Protein AF-A0A0L0UMS4-F1 (afdb_monomer)

Organism: NCBI:txid1165861

pLDDT: mean 90.86, std 9.01, range [38.19, 97.94]

Foldseek 3Di:
DLLVVLVVVLVVLVVQQDPQQDRNCPCLVVQLLCLLPDPDLSSVLSSLSNCLSCVSSCGPCCVVCLVVLLVSLQVQLDPPHDLSSNLSSLSNVLSNCLVVLPPLVSLVVNLVCVVSSVVSQLVVVVVVPDCVSVVSVVVCCVRPVSSCVVCVVVVVVSVVVVVVVVVPD

Secondary structure (DSSP, 8-state):
-HHHHHHHHHHHHHHTB-TT--BS-THHHHHHHHHHHSS-HHHHHHHHHHHHH-TTTTGGGHHHHHHHHHHHHHHHHSTTS-HHHHHHHHHHHHHHHHHTTT-HHHHHHTGGGHHHHHHHHHHHHHT-S--HHHHHHHHHHHH-HHHHGGGHHHHHHHHHHHHHHHTT-

Mean predicted aligned erro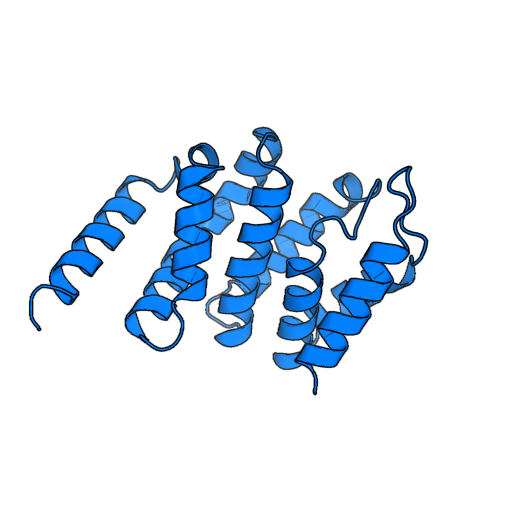r: 4.49 Å

Structure (mmCIF, N/CA/C/O backbone):
data_AF-A0A0L0UMS4-F1
#
_entry.id   AF-A0A0L0UMS4-F1
#
loop_
_atom_site.group_PDB
_atom_site.id
_atom_site.type_symbol
_atom_site.label_atom_id
_atom_site.label_alt_id
_atom_site.label_comp_id
_atom_site.label_asym_id
_atom_site.label_entity_id
_atom_site.label_seq_id
_atom_site.pdbx_PDB_ins_code
_atom_site.Cartn_x
_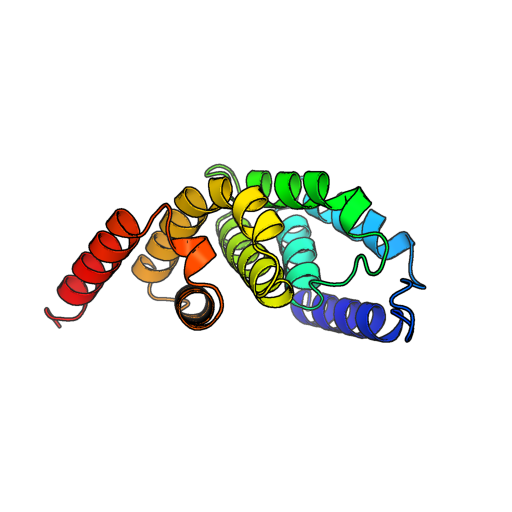atom_site.Cartn_y
_atom_site.Cartn_z
_atom_site.occupancy
_atom_site.B_iso_or_equiv
_atom_site.auth_seq_id
_atom_site.auth_comp_id
_atom_site.auth_asym_id
_atom_site.auth_atom_id
_atom_site.pdbx_PDB_model_num
ATOM 1 N N . MET A 1 1 ? -0.445 -21.309 1.631 1.00 71.25 1 MET A N 1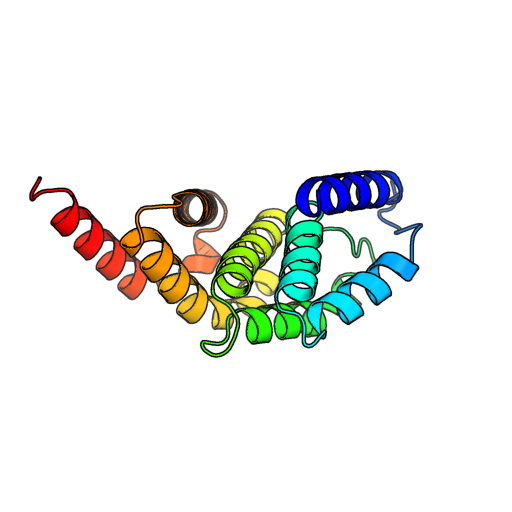
ATOM 2 C CA . MET A 1 1 ? 0.063 -21.522 0.254 1.00 71.25 1 MET A CA 1
ATOM 3 C C . MET A 1 1 ? -0.060 -20.261 -0.604 1.00 71.25 1 MET A C 1
ATOM 5 O O . MET A 1 1 ? 0.946 -19.849 -1.154 1.00 71.25 1 MET A O 1
ATOM 9 N N . ARG A 1 2 ? -1.221 -19.584 -0.631 1.00 83.50 2 ARG A N 1
ATOM 10 C CA . ARG A 1 2 ? -1.453 -18.334 -1.390 1.00 83.50 2 ARG A CA 1
ATOM 11 C C . ARG A 1 2 ? -0.415 -17.222 -1.160 1.00 83.50 2 ARG A C 1
ATOM 13 O O . ARG A 1 2 ? 0.113 -16.700 -2.128 1.00 83.50 2 ARG A O 1
ATOM 20 N N . ARG A 1 3 ? -0.063 -16.926 0.101 1.00 84.81 3 ARG A N 1
ATOM 21 C CA . ARG A 1 3 ? 0.979 -15.932 0.441 1.00 84.81 3 ARG A CA 1
ATOM 22 C C . ARG A 1 3 ? 2.327 -16.255 -0.214 1.00 84.81 3 ARG A C 1
ATOM 24 O O . ARG A 1 3 ? 2.863 -15.414 -0.913 1.00 84.81 3 ARG A O 1
ATOM 31 N N . LYS A 1 4 ? 2.782 -17.509 -0.107 1.00 87.12 4 LYS A N 1
ATOM 32 C CA . LYS A 1 4 ? 4.010 -17.989 -0.764 1.00 87.12 4 LYS A CA 1
ATOM 33 C C . LYS A 1 4 ? 3.953 -17.871 -2.289 1.00 87.12 4 LYS A C 1
ATOM 35 O O . LYS A 1 4 ? 4.950 -17.552 -2.912 1.00 87.12 4 LYS A O 1
ATOM 40 N N . ILE A 1 5 ? 2.788 -18.111 -2.896 1.00 89.69 5 ILE A N 1
ATOM 41 C CA . ILE A 1 5 ? 2.603 -17.909 -4.342 1.00 89.69 5 ILE A CA 1
ATOM 42 C C . ILE A 1 5 ? 2.732 -16.421 -4.689 1.00 89.69 5 ILE A C 1
ATOM 44 O O . ILE A 1 5 ? 3.439 -16.088 -5.629 1.00 89.69 5 ILE A O 1
ATOM 48 N N . CYS A 1 6 ? 2.108 -15.528 -3.914 1.00 91.50 6 CYS A N 1
ATOM 49 C CA . CYS A 1 6 ? 2.243 -14.081 -4.110 1.00 91.50 6 CYS A CA 1
ATOM 50 C C . CYS A 1 6 ? 3.698 -13.622 -3.947 1.00 91.50 6 CYS A C 1
ATOM 52 O O . CYS A 1 6 ? 4.156 -12.806 -4.736 1.00 91.50 6 CYS A O 1
ATOM 54 N N . GLU A 1 7 ? 4.429 -14.166 -2.971 1.00 89.81 7 GLU A N 1
ATOM 55 C CA . GLU A 1 7 ? 5.861 -13.900 -2.767 1.00 89.81 7 GLU A CA 1
ATOM 56 C C . GLU A 1 7 ? 6.687 -14.334 -3.982 1.00 89.81 7 GLU A C 1
ATOM 58 O O . GLU A 1 7 ? 7.475 -13.543 -4.487 1.00 89.81 7 GLU A O 1
ATOM 63 N N . VAL A 1 8 ? 6.459 -15.543 -4.507 1.00 92.00 8 VAL A N 1
ATOM 64 C CA . VAL A 1 8 ? 7.144 -16.023 -5.719 1.00 92.00 8 VAL A CA 1
ATOM 65 C C . VAL A 1 8 ? 6.803 -15.153 -6.929 1.00 92.00 8 VAL A C 1
ATOM 67 O O . VAL A 1 8 ? 7.708 -14.759 -7.655 1.00 92.00 8 VAL A O 1
ATOM 70 N N . ILE A 1 9 ? 5.527 -14.810 -7.135 1.00 90.75 9 ILE A N 1
ATOM 71 C CA . ILE A 1 9 ? 5.110 -13.913 -8.226 1.00 90.75 9 ILE A CA 1
ATOM 72 C C . ILE A 1 9 ? 5.795 -12.550 -8.090 1.00 90.75 9 ILE A C 1
ATOM 74 O O . ILE A 1 9 ? 6.290 -12.018 -9.076 1.00 90.75 9 ILE A O 1
ATOM 78 N N . SER A 1 10 ? 5.853 -12.010 -6.873 1.00 92.31 10 SER A N 1
ATOM 79 C CA . SER A 1 10 ? 6.504 -10.730 -6.579 1.00 92.31 10 SER A CA 1
ATOM 80 C C . SER A 1 10 ? 8.002 -10.783 -6.864 1.00 92.31 10 SER A C 1
ATOM 82 O O . SER A 1 10 ? 8.554 -9.853 -7.441 1.00 92.31 10 SER A O 1
ATOM 84 N N . GLU A 1 11 ? 8.660 -11.881 -6.497 1.00 91.12 11 GLU A N 1
ATOM 85 C CA . GLU A 1 11 ? 10.083 -12.076 -6.762 1.00 91.12 11 GLU A CA 1
ATOM 86 C C . GLU A 1 11 ? 10.360 -12.167 -8.263 1.00 91.12 11 GLU A C 1
ATOM 88 O O . GLU A 1 11 ? 11.258 -11.500 -8.770 1.00 91.12 11 GLU A O 1
ATOM 93 N N . VAL A 1 12 ? 9.551 -12.932 -8.997 1.00 91.56 12 VAL A N 1
ATOM 94 C CA . VAL A 1 12 ? 9.662 -13.022 -10.458 1.00 91.56 12 VAL A CA 1
ATOM 95 C C . VAL A 1 12 ? 9.425 -11.656 -11.099 1.00 91.56 12 VAL A C 1
ATOM 97 O O . VAL A 1 12 ? 10.239 -11.227 -11.907 1.00 91.56 12 VAL A O 1
ATOM 100 N N . ALA A 1 13 ? 8.369 -10.941 -10.703 1.00 89.69 13 ALA A N 1
ATOM 101 C CA . ALA A 1 13 ? 8.073 -9.612 -11.229 1.00 89.69 13 ALA A CA 1
ATOM 102 C C . ALA A 1 13 ? 9.222 -8.626 -10.981 1.00 89.69 13 ALA A C 1
ATOM 104 O O . ALA A 1 13 ? 9.610 -7.913 -11.899 1.00 89.69 13 ALA A O 1
ATOM 105 N N . ARG A 1 14 ? 9.819 -8.633 -9.782 1.00 88.62 14 ARG A N 1
ATOM 106 C CA . ARG A 1 14 ? 10.956 -7.763 -9.452 1.00 88.62 14 ARG A CA 1
ATOM 107 C C . ARG A 1 14 ? 12.188 -8.059 -10.308 1.00 88.62 14 ARG A C 1
ATOM 109 O O . ARG A 1 14 ? 12.850 -7.126 -10.737 1.00 88.62 14 ARG A O 1
ATOM 116 N N . ASN A 1 15 ? 12.473 -9.335 -10.575 1.00 89.12 15 ASN A N 1
ATOM 117 C CA . ASN A 1 15 ? 13.607 -9.748 -11.413 1.00 89.12 15 ASN A CA 1
ATOM 118 C C . ASN A 1 15 ? 13.367 -9.542 -12.922 1.00 89.12 15 ASN A C 1
ATOM 120 O O . ASN A 1 15 ? 14.302 -9.677 -13.707 1.00 89.12 15 ASN A O 1
ATOM 124 N N . LEU A 1 16 ? 12.129 -9.251 -13.333 1.00 87.88 16 LEU A N 1
ATOM 125 C CA . LEU A 1 16 ? 11.757 -8.977 -14.724 1.00 87.88 16 LEU A CA 1
ATOM 126 C C . LEU A 1 16 ? 11.591 -7.480 -15.017 1.00 87.88 16 LEU A C 1
ATOM 128 O O . LEU A 1 16 ? 11.220 -7.119 -16.130 1.00 87.88 16 LEU A O 1
ATOM 132 N N . VAL A 1 17 ? 11.874 -6.608 -14.050 1.00 85.12 17 VAL A N 1
ATOM 133 C CA . VAL A 1 17 ? 12.089 -5.182 -14.309 1.00 85.12 17 VAL A CA 1
ATOM 134 C C . VAL A 1 17 ? 13.573 -4.998 -14.620 1.00 85.12 17 VAL A C 1
ATOM 136 O O . VAL A 1 17 ? 14.416 -5.341 -13.794 1.00 85.12 17 VAL A O 1
ATOM 139 N N . ASP A 1 18 ? 13.891 -4.519 -15.822 1.00 84.12 18 ASP A N 1
ATOM 140 C CA . ASP A 1 18 ? 15.280 -4.283 -16.229 1.00 84.12 18 ASP A CA 1
ATOM 141 C C . ASP A 1 18 ? 15.869 -2.991 -15.629 1.00 84.12 18 ASP A C 1
ATOM 143 O O . ASP A 1 18 ? 15.184 -2.223 -14.949 1.00 84.12 18 ASP A O 1
ATOM 147 N N . ASP A 1 19 ? 17.155 -2.740 -15.891 1.00 82.50 19 ASP A N 1
ATOM 148 C CA . ASP A 1 19 ? 17.878 -1.560 -15.390 1.00 82.50 19 ASP A CA 1
ATOM 149 C C . ASP A 1 19 ? 17.280 -0.229 -15.888 1.00 82.50 19 ASP A C 1
ATOM 151 O O . ASP A 1 19 ? 17.461 0.815 -15.259 1.00 82.50 19 ASP A O 1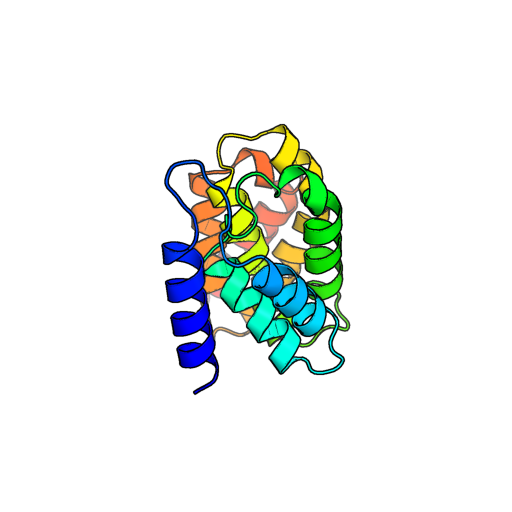
ATOM 155 N N . GLU A 1 20 ? 16.542 -0.254 -17.001 1.00 82.44 20 GLU A N 1
ATOM 156 C CA . GLU A 1 20 ? 15.827 0.899 -17.551 1.00 82.44 20 GLU A CA 1
ATOM 157 C C . GLU A 1 20 ? 14.410 1.035 -16.977 1.00 82.44 20 GLU A C 1
ATOM 159 O O . GLU A 1 20 ? 13.676 1.931 -17.384 1.00 82.44 20 GLU A O 1
ATOM 164 N N . SER A 1 21 ? 14.018 0.194 -16.014 1.00 82.00 21 SER A N 1
ATOM 165 C CA . SER A 1 21 ? 12.667 0.124 -15.445 1.00 82.00 21 SER A CA 1
ATOM 166 C C . SER A 1 21 ? 11.578 -0.282 -16.448 1.00 82.00 21 SER A C 1
ATOM 168 O O . SER A 1 21 ? 10.398 0.040 -16.261 1.00 82.00 21 SER A O 1
ATOM 170 N N . ASN A 1 22 ? 11.931 -1.021 -17.502 1.00 84.81 22 ASN A N 1
ATOM 171 C CA . ASN A 1 22 ? 10.945 -1.658 -18.366 1.00 84.81 22 ASN A CA 1
ATOM 172 C C . ASN A 1 22 ? 10.526 -3.003 -17.768 1.00 84.81 22 ASN A C 1
ATOM 174 O O . ASN A 1 22 ? 11.350 -3.860 -17.447 1.00 84.81 22 ASN A O 1
ATOM 178 N N . ASN A 1 23 ? 9.214 -3.198 -17.645 1.00 83.69 23 ASN A N 1
ATOM 179 C CA . ASN A 1 23 ? 8.647 -4.464 -17.206 1.00 83.69 23 ASN A CA 1
ATOM 180 C C . ASN A 1 23 ? 8.635 -5.466 -18.376 1.00 83.69 23 ASN A C 1
ATOM 182 O O . ASN A 1 23 ? 7.881 -5.299 -19.337 1.00 83.69 23 ASN A O 1
ATOM 186 N N . GLN A 1 24 ? 9.447 -6.519 -18.270 1.00 86.94 24 GLN A N 1
ATOM 187 C CA . GLN A 1 24 ? 9.561 -7.604 -19.252 1.00 86.94 24 GLN A CA 1
ATOM 188 C C . GLN A 1 24 ? 8.453 -8.666 -19.110 1.00 86.94 24 GLN A C 1
ATOM 190 O O . GLN A 1 24 ? 8.414 -9.632 -19.871 1.00 86.94 24 GLN A O 1
ATOM 195 N N . TRP A 1 25 ? 7.538 -8.494 -18.151 1.00 89.25 25 TRP A N 1
ATOM 196 C CA . TRP A 1 25 ? 6.369 -9.342 -17.928 1.00 89.25 25 TRP A CA 1
ATOM 197 C C . TRP A 1 25 ? 5.060 -8.553 -18.105 1.00 89.25 25 TRP A C 1
ATOM 199 O O . TRP A 1 25 ? 4.368 -8.264 -17.129 1.00 89.25 25 TRP A O 1
ATOM 209 N N . PRO A 1 26 ? 4.672 -8.190 -19.336 1.00 83.00 26 PRO A N 1
ATOM 210 C CA . PRO A 1 26 ? 3.513 -7.327 -19.572 1.00 83.00 26 PRO A CA 1
ATOM 211 C C . PRO A 1 26 ? 2.185 -7.923 -19.065 1.00 83.00 26 PRO A C 1
ATOM 213 O O . PRO A 1 26 ? 1.296 -7.189 -18.624 1.00 83.00 26 PRO A O 1
ATOM 216 N N . GLU A 1 27 ? 2.043 -9.250 -19.063 1.00 89.94 27 GLU A N 1
ATOM 217 C CA . GLU A 1 27 ? 0.829 -9.945 -18.625 1.00 89.94 27 GLU A CA 1
ATOM 218 C C . GLU A 1 27 ? 0.568 -9.810 -17.117 1.00 89.94 27 GLU A C 1
ATOM 220 O O . GLU A 1 27 ? -0.576 -9.980 -16.680 1.00 89.94 27 GLU A O 1
ATOM 225 N N . ILE A 1 28 ? 1.587 -9.477 -16.310 1.00 89.69 28 ILE A N 1
ATOM 226 C CA . ILE A 1 28 ? 1.422 -9.365 -14.855 1.00 89.69 28 ILE A CA 1
ATOM 227 C C . ILE A 1 28 ? 0.447 -8.254 -14.477 1.00 89.69 28 ILE A C 1
ATOM 229 O O . ILE A 1 28 ? -0.336 -8.411 -13.540 1.00 89.69 28 ILE A O 1
ATOM 233 N N . LEU A 1 29 ? 0.437 -7.157 -15.237 1.00 89.50 29 LEU A N 1
ATOM 234 C CA . LEU A 1 29 ? -0.457 -6.032 -14.985 1.00 89.50 29 LEU A CA 1
ATOM 235 C C . LEU A 1 29 ? -1.907 -6.434 -15.259 1.00 89.50 29 LEU A C 1
ATOM 237 O O . LEU A 1 29 ? -2.790 -6.187 -14.436 1.00 89.50 29 LEU A O 1
ATOM 241 N N . GLN A 1 30 ? -2.151 -7.137 -16.371 1.00 90.12 30 GLN A N 1
ATOM 242 C CA . GLN A 1 30 ? -3.476 -7.670 -16.685 1.00 90.12 30 GLN A CA 1
ATOM 243 C C . GLN A 1 30 ? -3.944 -8.654 -15.605 1.00 90.12 30 GLN A C 1
ATOM 245 O O . GLN A 1 30 ? -5.085 -8.563 -15.147 1.00 90.12 30 GLN A O 1
ATOM 250 N N . PHE A 1 31 ? -3.062 -9.554 -15.161 1.00 91.38 31 PHE A N 1
ATOM 251 C CA . PHE A 1 31 ? -3.350 -10.492 -14.079 1.00 91.38 31 PHE A CA 1
ATOM 252 C C . PHE A 1 31 ? -3.709 -9.773 -12.770 1.00 91.38 31 PHE A C 1
ATOM 254 O O . PHE A 1 31 ? -4.710 -10.117 -12.134 1.00 91.38 31 PHE A O 1
ATOM 261 N N . LEU A 1 32 ? -2.940 -8.750 -12.381 1.00 92.00 32 LEU A N 1
ATOM 262 C CA . LEU A 1 32 ? -3.214 -7.955 -11.184 1.00 92.00 32 LEU A CA 1
ATOM 263 C C . LEU A 1 32 ? -4.583 -7.283 -11.255 1.00 92.00 32 LEU A C 1
ATOM 265 O O . LEU A 1 32 ? -5.374 -7.416 -10.319 1.00 92.00 32 LEU A O 1
ATOM 269 N N . PHE A 1 33 ? -4.901 -6.619 -12.369 1.00 89.69 33 PHE A N 1
ATOM 270 C CA . PHE A 1 33 ? -6.189 -5.944 -12.523 1.00 89.69 33 PHE A CA 1
ATOM 271 C C . PHE A 1 33 ? -7.369 -6.918 -12.575 1.00 89.69 33 PHE A C 1
ATOM 273 O O . PHE A 1 33 ? -8.432 -6.608 -12.032 1.00 89.69 33 PHE A O 1
ATOM 280 N N . GLN A 1 34 ? -7.204 -8.102 -13.171 1.00 92.75 34 GLN A N 1
ATOM 281 C CA . GLN A 1 34 ? -8.229 -9.150 -13.144 1.00 92.75 34 GLN A CA 1
ATOM 282 C C . GLN A 1 34 ? -8.474 -9.657 -11.720 1.00 92.75 34 GLN A C 1
ATOM 284 O O . GLN A 1 34 ? -9.625 -9.759 -11.290 1.00 92.75 34 GLN A O 1
ATOM 289 N N . CYS A 1 35 ? -7.408 -9.924 -10.965 1.00 94.12 35 CYS A N 1
ATOM 290 C CA . CYS A 1 35 ? -7.511 -10.361 -9.576 1.00 94.12 35 CYS A CA 1
ATOM 291 C C . CYS A 1 35 ? -8.149 -9.282 -8.685 1.00 94.12 35 CYS A C 1
ATOM 293 O O . CYS A 1 35 ? -9.079 -9.587 -7.937 1.00 94.12 35 CYS A O 1
ATOM 295 N N . ALA A 1 36 ? -7.733 -8.020 -8.824 1.00 91.38 36 ALA A N 1
ATOM 296 C CA . ALA A 1 36 ? -8.280 -6.889 -8.072 1.00 91.38 36 ALA A CA 1
ATOM 297 C C . ALA A 1 36 ? -9.759 -6.589 -8.392 1.00 91.38 36 ALA A C 1
ATOM 299 O O . ALA A 1 36 ? -10.477 -6.040 -7.558 1.00 91.38 36 ALA A O 1
ATOM 300 N N . ASN A 1 37 ? -10.239 -6.962 -9.582 1.00 90.38 37 ASN A N 1
ATOM 301 C CA . ASN A 1 37 ? -11.640 -6.794 -9.984 1.00 90.38 37 ASN A CA 1
ATOM 302 C C . ASN A 1 37 ? -12.492 -8.062 -9.861 1.00 90.38 37 ASN A C 1
ATOM 304 O O . ASN A 1 37 ? -13.683 -8.022 -10.170 1.00 90.38 37 ASN A O 1
ATOM 308 N N . SER A 1 38 ? -11.912 -9.166 -9.391 1.00 93.38 38 SER A N 1
ATOM 309 C CA . SER A 1 38 ? -12.629 -10.415 -9.147 1.00 93.38 38 SER A CA 1
ATOM 310 C C . SER A 1 38 ? -13.724 -10.242 -8.093 1.00 93.38 38 SER A C 1
ATOM 312 O O . SER A 1 38 ? -13.627 -9.386 -7.217 1.00 93.38 38 SER A O 1
ATOM 314 N N . SER A 1 39 ? -14.748 -11.093 -8.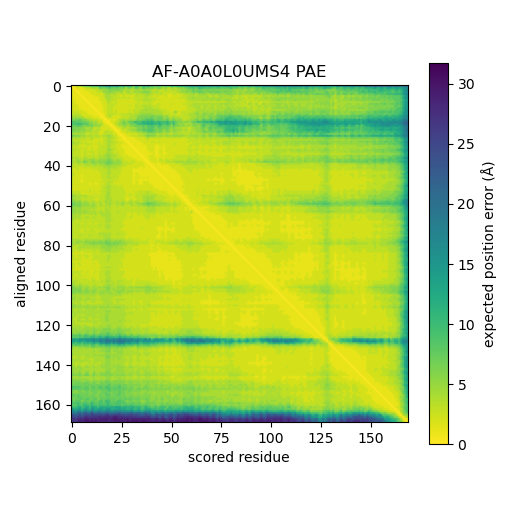123 1.00 92.62 39 SER A N 1
ATOM 315 C CA . SER A 1 39 ? -15.737 -11.200 -7.043 1.00 92.62 39 SER A CA 1
ATOM 316 C C . SER A 1 39 ? -15.207 -11.943 -5.807 1.00 92.62 39 SER A C 1
ATOM 318 O O . SER A 1 39 ? -15.861 -11.946 -4.768 1.00 92.62 39 SER A O 1
ATOM 320 N N . SER A 1 40 ? -14.043 -12.595 -5.903 1.00 96.06 40 SER A N 1
ATOM 321 C CA . SER A 1 40 ? -13.401 -13.282 -4.778 1.00 96.06 40 SER A CA 1
ATOM 322 C C . SER A 1 40 ? -12.530 -12.312 -3.984 1.00 96.06 40 SER A C 1
ATOM 324 O O . SER A 1 40 ? -11.510 -11.836 -4.487 1.00 96.06 40 SER A O 1
ATOM 326 N N . SER A 1 41 ? -12.871 -12.104 -2.709 1.00 96.38 41 SER A N 1
ATOM 327 C CA . SER A 1 41 ? -12.062 -11.294 -1.788 1.00 96.38 41 SER A CA 1
ATOM 328 C C . SER A 1 41 ? -10.626 -11.806 -1.670 1.00 96.38 41 SER A C 1
ATOM 330 O O . SER A 1 41 ? -9.687 -11.026 -1.567 1.00 96.38 41 SER A O 1
ATOM 332 N N . GLN A 1 42 ? -10.412 -13.118 -1.782 1.00 95.56 42 GLN A N 1
ATOM 333 C CA . GLN A 1 42 ? -9.070 -13.685 -1.691 1.00 95.56 42 GLN A CA 1
ATOM 334 C C . GLN A 1 42 ? -8.206 -13.412 -2.931 1.00 95.56 42 GLN A C 1
ATOM 336 O O . GLN A 1 42 ? -6.979 -13.385 -2.817 1.00 95.56 42 GLN A O 1
ATOM 341 N N . LEU A 1 43 ? -8.809 -13.246 -4.114 1.00 95.25 43 LEU A N 1
ATOM 342 C CA . LEU A 1 43 ? -8.081 -12.821 -5.316 1.00 95.25 43 LEU A CA 1
ATOM 343 C C . LEU A 1 43 ? -7.775 -11.323 -5.270 1.00 95.25 43 LEU A C 1
ATOM 345 O O . LEU A 1 43 ? -6.653 -10.932 -5.591 1.00 95.25 43 LEU A O 1
ATOM 349 N N . GLN A 1 44 ? -8.721 -10.515 -4.787 1.00 96.81 44 GLN A N 1
ATOM 350 C CA . GLN A 1 44 ? -8.499 -9.089 -4.542 1.00 96.81 44 GLN A CA 1
ATOM 351 C C . GLN A 1 44 ? -7.333 -8.871 -3.566 1.00 96.81 44 GLN A C 1
ATOM 353 O O . GLN A 1 44 ? -6.392 -8.139 -3.873 1.00 96.81 44 GLN A O 1
ATOM 358 N N . GLU A 1 45 ? -7.337 -9.581 -2.433 1.00 96.25 45 GLU A N 1
ATOM 359 C CA . GLU A 1 45 ? -6.257 -9.533 -1.439 1.00 96.25 45 GLU A CA 1
ATOM 360 C C . GLU A 1 45 ? -4.910 -9.963 -2.032 1.00 96.25 45 GLU A C 1
ATOM 362 O O . GLU A 1 45 ? -3.897 -9.314 -1.781 1.00 96.25 45 GLU A O 1
ATOM 367 N N . SER A 1 46 ? -4.893 -11.000 -2.877 1.00 96.25 46 SER A N 1
ATOM 368 C CA . SER A 1 46 ? -3.658 -11.466 -3.526 1.00 96.25 46 SER A CA 1
ATOM 369 C C . SER A 1 46 ? -3.062 -10.411 -4.457 1.00 96.25 46 SER A C 1
ATOM 371 O O . SER A 1 46 ? -1.849 -10.206 -4.439 1.00 96.25 46 SER A O 1
ATOM 373 N N . ALA A 1 47 ? -3.898 -9.721 -5.241 1.00 95.69 47 ALA A N 1
ATOM 374 C CA . ALA A 1 47 ? -3.444 -8.642 -6.116 1.00 95.69 47 ALA A CA 1
ATOM 375 C C . ALA A 1 47 ? -2.807 -7.504 -5.310 1.00 95.69 47 ALA A C 1
ATOM 377 O O . ALA A 1 47 ? -1.686 -7.085 -5.599 1.00 95.69 47 ALA A O 1
ATOM 378 N N . LEU A 1 48 ? -3.486 -7.061 -4.248 1.00 96.88 48 LEU A N 1
ATOM 379 C CA . LEU A 1 48 ? -2.981 -6.012 -3.361 1.00 96.88 48 LEU A CA 1
ATOM 380 C C . LEU A 1 48 ? -1.694 -6.443 -2.651 1.00 96.88 48 LEU A C 1
ATOM 382 O O . LEU A 1 48 ? -0.800 -5.622 -2.451 1.00 96.88 48 LEU A O 1
ATOM 386 N N . ARG A 1 49 ? -1.567 -7.724 -2.288 1.00 95.88 49 ARG A N 1
ATOM 387 C CA . ARG A 1 49 ? -0.356 -8.271 -1.666 1.00 95.88 49 ARG A CA 1
ATOM 388 C C . ARG A 1 49 ? 0.836 -8.257 -2.617 1.00 95.88 49 ARG A C 1
ATOM 390 O O . ARG A 1 49 ? 1.896 -7.795 -2.208 1.00 95.88 49 ARG A O 1
ATOM 397 N N . ILE A 1 50 ? 0.661 -8.703 -3.862 1.00 95.06 50 ILE A N 1
ATOM 398 C CA . ILE A 1 50 ? 1.718 -8.637 -4.885 1.00 95.06 50 ILE A CA 1
ATOM 399 C C . ILE A 1 50 ? 2.131 -7.179 -5.114 1.00 95.06 50 ILE A C 1
ATOM 401 O O . ILE A 1 50 ? 3.319 -6.869 -5.066 1.00 95.06 50 ILE A O 1
ATOM 405 N N . PHE A 1 51 ? 1.156 -6.275 -5.260 1.00 94.88 51 PHE A N 1
ATOM 406 C CA . PHE A 1 51 ? 1.421 -4.842 -5.401 1.00 94.88 51 PHE A CA 1
ATOM 407 C C . PHE A 1 51 ? 2.219 -4.296 -4.208 1.00 94.88 51 PHE A C 1
ATOM 409 O O . PHE A 1 51 ? 3.212 -3.605 -4.388 1.00 94.88 51 PHE A O 1
ATOM 416 N N . THR A 1 52 ? 1.826 -4.634 -2.977 1.00 95.19 52 THR A N 1
ATOM 417 C CA . THR A 1 52 ? 2.533 -4.189 -1.760 1.00 95.19 52 THR A CA 1
ATOM 418 C C . THR A 1 52 ? 4.001 -4.633 -1.763 1.00 95.19 52 THR A C 1
ATOM 420 O O . THR A 1 52 ? 4.863 -3.911 -1.275 1.00 95.19 52 THR A O 1
ATOM 423 N N . SER A 1 53 ? 4.294 -5.822 -2.297 1.00 94.50 53 SER A N 1
ATOM 424 C CA . SER A 1 53 ? 5.652 -6.372 -2.372 1.00 94.50 53 SER A CA 1
ATOM 425 C C . SER A 1 53 ? 6.498 -5.806 -3.519 1.00 94.50 53 SER A C 1
ATOM 427 O O . SER A 1 53 ? 7.729 -5.899 -3.460 1.00 94.50 53 SER A O 1
ATOM 429 N N . VAL A 1 54 ? 5.862 -5.259 -4.558 1.00 92.81 54 VAL A N 1
ATOM 430 C CA . VAL A 1 54 ? 6.511 -4.665 -5.738 1.00 92.81 54 VAL A CA 1
ATOM 431 C C . VAL A 1 54 ? 5.721 -3.414 -6.157 1.00 92.81 54 VAL A C 1
ATOM 433 O O . VAL A 1 54 ? 4.997 -3.442 -7.151 1.00 92.81 54 VAL A O 1
ATOM 436 N N . PRO A 1 55 ? 5.800 -2.307 -5.396 1.00 91.88 55 PRO A N 1
ATOM 437 C CA . PRO A 1 55 ? 4.998 -1.112 -5.676 1.00 91.88 55 PRO A CA 1
ATOM 438 C C . PRO A 1 55 ? 5.344 -0.472 -7.027 1.00 91.88 55 PRO A C 1
ATOM 440 O O . PRO A 1 55 ? 4.483 0.142 -7.646 1.00 91.88 55 PRO A O 1
ATOM 443 N N . ASN A 1 56 ? 6.567 -0.688 -7.518 1.00 89.94 56 ASN A N 1
ATOM 444 C CA . ASN A 1 56 ? 7.072 -0.223 -8.808 1.00 89.94 56 ASN A CA 1
ATOM 445 C C . ASN A 1 56 ? 6.835 -1.216 -9.967 1.00 89.94 56 ASN A C 1
ATOM 447 O O . ASN A 1 56 ? 7.492 -1.110 -11.001 1.00 89.94 56 ASN A O 1
ATOM 451 N N . ILE A 1 57 ? 5.917 -2.185 -9.833 1.00 89.81 57 ILE A N 1
ATOM 452 C CA . ILE A 1 57 ? 5.681 -3.239 -10.847 1.00 89.81 57 ILE A CA 1
ATOM 453 C C 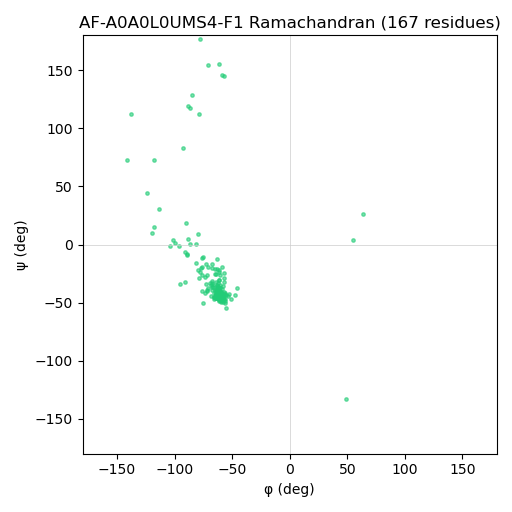. ILE A 1 57 ? 5.280 -2.698 -12.233 1.00 89.81 57 ILE A C 1
ATOM 455 O O . ILE A 1 57 ? 5.403 -3.388 -13.245 1.00 89.81 57 ILE A O 1
ATOM 459 N N . PHE A 1 58 ? 4.804 -1.455 -12.298 1.00 87.88 58 PHE A N 1
ATOM 460 C CA . PHE A 1 58 ? 4.443 -0.782 -13.545 1.00 87.88 58 PHE A CA 1
ATOM 461 C C . PHE A 1 58 ? 5.653 -0.183 -14.276 1.00 87.88 58 PHE A C 1
ATOM 463 O O . PHE A 1 58 ? 5.544 0.125 -15.465 1.00 87.88 58 PHE A O 1
ATOM 470 N N . GLY A 1 59 ? 6.795 -0.032 -13.594 1.00 87.69 59 GLY A N 1
ATOM 471 C CA . GLY A 1 59 ? 8.008 0.563 -14.148 1.00 87.69 59 GLY A CA 1
ATOM 472 C C . GLY A 1 59 ? 7.724 1.891 -14.856 1.00 87.69 59 GLY A C 1
ATOM 473 O O . GLY A 1 59 ? 6.942 2.716 -14.384 1.00 87.69 59 GLY A O 1
ATOM 474 N N . ASN A 1 60 ? 8.272 2.053 -16.058 1.00 88.00 60 ASN A N 1
ATOM 475 C CA . ASN A 1 60 ? 8.082 3.249 -16.891 1.00 88.00 60 ASN A CA 1
ATOM 476 C C . ASN A 1 60 ? 6.632 3.513 -17.337 1.00 88.00 60 ASN A C 1
ATOM 478 O O . ASN A 1 60 ? 6.331 4.590 -17.855 1.00 88.00 60 ASN A O 1
ATOM 482 N N . GLN A 1 61 ? 5.724 2.549 -17.171 1.00 87.50 61 GLN A N 1
ATOM 483 C CA . GLN A 1 61 ? 4.319 2.700 -17.554 1.00 87.50 61 GLN A CA 1
ATOM 484 C C . GLN A 1 61 ? 3.447 3.239 -16.415 1.00 87.50 61 GLN A C 1
ATOM 486 O O . GLN A 1 61 ? 2.279 3.540 -16.651 1.00 87.50 61 GLN A O 1
ATOM 491 N N . GLU A 1 62 ? 3.974 3.393 -15.196 1.00 91.62 62 GLU A N 1
ATOM 492 C CA . GLU A 1 62 ? 3.177 3.741 -14.012 1.00 91.62 62 GLU A CA 1
ATOM 493 C C . GLU A 1 62 ? 2.325 5.001 -14.201 1.00 91.62 62 GLU A C 1
ATOM 495 O O . GLU A 1 62 ? 1.128 4.991 -13.911 1.00 91.62 62 GLU A O 1
ATOM 500 N N . ALA A 1 63 ? 2.904 6.054 -14.786 1.00 92.56 63 ALA A N 1
ATOM 501 C CA . ALA A 1 63 ? 2.202 7.309 -15.044 1.00 92.56 63 ALA A CA 1
ATOM 502 C C . ALA A 1 63 ? 0.934 7.130 -15.903 1.00 92.56 63 ALA A C 1
ATOM 504 O O . ALA A 1 63 ? -0.020 7.890 -15.757 1.00 92.56 63 ALA A O 1
ATOM 505 N N . GLN A 1 64 ? 0.895 6.117 -16.775 1.00 93.00 64 GLN A N 1
ATOM 506 C CA . GLN A 1 64 ? -0.267 5.805 -17.616 1.00 93.00 64 GLN A CA 1
ATOM 507 C C . GLN A 1 64 ? -1.387 5.115 -16.826 1.00 93.00 64 GLN A C 1
ATOM 509 O O . GLN A 1 64 ? -2.557 5.214 -17.191 1.00 93.00 64 GLN A O 1
ATOM 514 N N . TYR A 1 65 ? -1.031 4.417 -15.746 1.00 92.88 65 TYR A N 1
ATOM 515 C CA . TYR A 1 65 ? -1.949 3.633 -14.924 1.00 92.88 65 TYR A CA 1
ATOM 516 C C . TYR A 1 65 ? -2.305 4.307 -13.597 1.00 92.88 65 TYR A C 1
ATOM 518 O O . TYR A 1 65 ? -3.109 3.753 -12.849 1.00 92.88 65 TYR A O 1
ATOM 526 N N . ILE A 1 66 ? -1.760 5.489 -13.299 1.00 95.44 66 ILE A N 1
ATOM 527 C CA . ILE A 1 66 ? -1.869 6.124 -11.979 1.00 95.44 66 ILE A CA 1
ATOM 528 C C . ILE A 1 66 ? -3.322 6.290 -11.504 1.00 95.44 66 ILE A C 1
ATOM 530 O O . ILE A 1 66 ? -3.652 5.930 -10.371 1.00 95.44 66 ILE A O 1
ATOM 534 N N . ASP A 1 67 ? -4.220 6.719 -12.395 1.00 96.00 67 ASP A N 1
ATOM 535 C CA . ASP A 1 67 ? -5.646 6.868 -12.091 1.00 96.00 67 ASP A CA 1
ATOM 536 C C . ASP A 1 67 ? -6.325 5.513 -11.845 1.00 96.00 67 ASP A C 1
ATOM 538 O O . ASP A 1 67 ? -7.195 5.390 -10.980 1.00 96.00 67 ASP A O 1
ATOM 542 N N . LEU A 1 68 ? -5.920 4.473 -12.579 1.00 94.12 68 LEU A N 1
ATOM 543 C CA . LEU A 1 68 ? -6.463 3.125 -12.422 1.00 94.12 68 LEU A CA 1
ATOM 544 C C . LEU A 1 68 ? -5.984 2.478 -11.115 1.00 94.12 68 LEU A C 1
ATOM 546 O O . LEU A 1 68 ? -6.777 1.840 -10.421 1.00 94.12 68 LEU A O 1
ATOM 550 N N . ILE A 1 69 ? -4.717 2.690 -10.744 1.00 95.25 69 ILE A N 1
ATOM 551 C CA . ILE A 1 69 ? -4.150 2.272 -9.454 1.00 95.25 69 ILE A CA 1
ATOM 552 C C . ILE A 1 69 ? -4.927 2.939 -8.316 1.00 95.25 69 ILE A C 1
ATOM 554 O O . ILE A 1 69 ? -5.387 2.262 -7.391 1.00 95.25 69 ILE A O 1
ATOM 558 N N . LYS A 1 70 ? -5.159 4.253 -8.412 1.00 97.06 70 LYS A N 1
ATOM 559 C CA . LYS A 1 70 ? -5.955 4.986 -7.426 1.00 97.06 70 LYS A CA 1
ATOM 560 C C . LYS A 1 70 ? -7.379 4.438 -7.311 1.00 97.06 70 LYS A C 1
ATOM 562 O O . LYS A 1 70 ? -7.848 4.209 -6.196 1.00 97.06 70 LYS A O 1
ATOM 567 N N . GLN A 1 71 ? -8.059 4.194 -8.432 1.00 95.94 71 GLN A N 1
ATOM 568 C CA . GLN A 1 71 ? -9.410 3.616 -8.435 1.00 95.94 71 GLN A CA 1
ATOM 569 C C . GLN A 1 71 ? -9.441 2.221 -7.799 1.00 95.94 71 GLN A C 1
ATOM 571 O O . GLN A 1 71 ? -10.341 1.920 -7.012 1.00 95.94 71 GLN A O 1
ATOM 576 N N . MET A 1 72 ? -8.441 1.384 -8.089 1.00 95.88 72 MET A N 1
ATOM 577 C CA . MET A 1 72 ? -8.292 0.064 -7.479 1.00 95.88 72 MET A CA 1
ATOM 578 C C . MET A 1 72 ? -8.158 0.162 -5.953 1.00 95.88 72 MET A C 1
ATOM 580 O O . MET A 1 72 ? -8.844 -0.566 -5.229 1.00 95.88 72 MET A O 1
ATOM 584 N N . PHE A 1 73 ? -7.319 1.074 -5.453 1.00 97.38 73 PHE A N 1
ATOM 585 C CA . PHE A 1 73 ? -7.177 1.307 -4.015 1.00 97.38 73 PHE A CA 1
ATOM 586 C C . PHE A 1 73 ? -8.457 1.846 -3.383 1.00 97.38 73 PHE A C 1
ATOM 588 O O . PHE A 1 73 ? -8.879 1.324 -2.353 1.00 97.38 73 PHE A O 1
ATOM 595 N N . ALA A 1 74 ? -9.101 2.834 -4.008 1.00 97.31 74 ALA A N 1
ATOM 596 C CA . ALA A 1 74 ? -10.351 3.409 -3.521 1.00 97.31 74 ALA A CA 1
ATOM 597 C C . ALA A 1 74 ? -11.429 2.332 -3.342 1.00 97.31 74 ALA A C 1
ATOM 599 O O . ALA A 1 74 ? -11.978 2.191 -2.250 1.00 97.31 74 ALA A O 1
ATOM 600 N N . LYS A 1 75 ? -11.644 1.511 -4.378 1.00 96.12 75 LYS A N 1
ATOM 601 C CA . LYS A 1 75 ? -12.585 0.383 -4.358 1.00 96.12 75 LYS A CA 1
ATOM 602 C C . LYS A 1 75 ? -12.243 -0.629 -3.263 1.00 96.12 75 LYS A C 1
ATOM 604 O O . LYS A 1 75 ? -13.122 -1.097 -2.549 1.00 96.12 75 LYS A O 1
ATOM 609 N N . SER A 1 76 ? -10.961 -0.951 -3.103 1.00 97.06 76 SER A N 1
ATOM 610 C CA . SER A 1 76 ? -10.508 -1.933 -2.107 1.00 97.06 76 SER A CA 1
ATOM 611 C C . SER A 1 76 ? -10.614 -1.426 -0.663 1.00 97.06 76 SER A C 1
ATOM 613 O O . SER A 1 76 ? -10.620 -2.228 0.266 1.00 97.06 76 SER A O 1
ATOM 615 N N . LEU A 1 77 ? -10.698 -0.108 -0.463 1.00 97.19 77 LEU A N 1
ATOM 616 C CA . LEU A 1 77 ? -10.882 0.532 0.840 1.00 97.19 77 LEU A CA 1
ATOM 617 C C . LEU A 1 77 ? -12.362 0.718 1.221 1.00 97.19 77 LEU A C 1
ATOM 619 O O . LEU A 1 77 ? -12.645 1.094 2.365 1.00 97.19 77 LEU A O 1
ATOM 623 N N . GLU A 1 78 ? -13.306 0.479 0.306 1.00 96.19 78 GLU A N 1
ATOM 624 C CA . GLU A 1 78 ? -14.738 0.668 0.560 1.00 96.19 78 GLU A CA 1
ATOM 625 C C . GLU A 1 78 ? -15.223 -0.154 1.767 1.00 96.19 78 GLU A C 1
ATOM 627 O O . GLU A 1 78 ? -14.771 -1.281 1.970 1.00 96.19 78 GLU A O 1
ATOM 632 N N . PRO A 1 79 ? -16.176 0.354 2.574 1.00 94.94 79 PRO A N 1
ATOM 633 C CA . PRO A 1 79 ? -16.727 -0.390 3.714 1.00 94.94 79 PRO A CA 1
ATOM 634 C C . PRO A 1 79 ? -17.350 -1.746 3.354 1.00 94.94 79 PRO A C 1
ATOM 636 O O . PRO A 1 79 ? -17.440 -2.623 4.207 1.00 94.94 79 PRO A O 1
ATOM 639 N N . THR A 1 80 ? -17.792 -1.903 2.107 1.00 94.56 80 THR A N 1
ATOM 640 C CA . THR A 1 80 ? -18.391 -3.121 1.545 1.00 94.56 80 THR A CA 1
ATOM 641 C C . THR A 1 80 ? -17.361 -4.202 1.211 1.00 94.56 80 THR A C 1
ATOM 643 O O . THR A 1 80 ? -17.739 -5.367 1.087 1.00 94.56 80 THR A O 1
ATOM 646 N N . ALA A 1 81 ? -16.081 -3.846 1.058 1.00 95.81 81 ALA A N 1
ATOM 647 C CA . ALA A 1 81 ? -15.013 -4.803 0.799 1.00 95.81 81 ALA A CA 1
ATOM 648 C C . ALA A 1 81 ? -14.718 -5.655 2.042 1.00 95.81 81 ALA A C 1
ATOM 650 O O . ALA A 1 81 ? -14.931 -5.225 3.176 1.00 95.81 81 ALA A O 1
ATOM 651 N N . ASP A 1 82 ? -14.190 -6.858 1.831 1.00 96.38 82 ASP A N 1
ATOM 652 C CA . ASP A 1 82 ? -13.756 -7.758 2.904 1.00 96.38 82 ASP A CA 1
ATOM 653 C C . ASP A 1 82 ? -12.681 -7.101 3.791 1.00 96.38 82 ASP A C 1
ATOM 655 O O . ASP A 1 82 ? -11.855 -6.326 3.306 1.00 96.38 82 ASP A O 1
ATOM 659 N N . VAL A 1 83 ? -12.678 -7.398 5.094 1.00 94.19 83 VAL A N 1
ATOM 660 C CA . VAL A 1 83 ? -11.747 -6.782 6.056 1.00 94.19 83 VAL A CA 1
ATOM 661 C C . VAL A 1 83 ? -10.280 -7.001 5.676 1.00 94.19 83 VAL A C 1
ATOM 663 O O . VAL A 1 83 ? -9.497 -6.051 5.716 1.00 94.19 83 VAL A O 1
ATOM 666 N N . GLU A 1 84 ? -9.922 -8.197 5.203 1.00 93.62 84 GLU A N 1
ATOM 667 C CA . GLU A 1 84 ? -8.551 -8.514 4.790 1.00 93.62 84 GLU A CA 1
ATOM 668 C C . GLU A 1 84 ? -8.157 -7.737 3.529 1.00 93.62 84 GLU A C 1
ATOM 670 O O . GLU A 1 84 ? -7.019 -7.280 3.402 1.00 93.62 84 GLU A O 1
ATOM 675 N N . VAL A 1 85 ? -9.112 -7.521 2.616 1.00 96.75 85 VAL A N 1
ATOM 676 C CA . VAL A 1 85 ? -8.911 -6.697 1.415 1.00 96.75 85 VAL A CA 1
ATOM 677 C C . VAL A 1 85 ? -8.663 -5.247 1.813 1.00 96.75 85 VAL A C 1
ATOM 679 O O . VAL A 1 85 ? -7.692 -4.656 1.342 1.00 96.75 85 VAL A O 1
ATOM 682 N N . ARG A 1 86 ? -9.466 -4.688 2.729 1.00 96.94 86 ARG A N 1
ATOM 683 C CA . ARG A 1 86 ? -9.270 -3.314 3.219 1.00 96.94 86 ARG A CA 1
ATOM 684 C C . ARG A 1 86 ? -7.919 -3.152 3.909 1.00 96.94 86 ARG A C 1
ATOM 686 O O . ARG A 1 86 ? -7.215 -2.175 3.658 1.00 96.94 86 ARG A O 1
ATOM 693 N N . PHE A 1 87 ? -7.530 -4.112 4.746 1.00 95.69 87 PHE A N 1
ATOM 694 C CA . PHE A 1 87 ? -6.250 -4.071 5.457 1.00 95.69 87 PHE A CA 1
ATOM 695 C C . PHE A 1 87 ? -5.083 -4.151 4.474 1.00 95.69 87 PHE A C 1
ATOM 697 O O . PHE A 1 87 ? -4.139 -3.361 4.553 1.00 95.69 87 PHE A O 1
ATOM 704 N N . GLN A 1 88 ? -5.152 -5.060 3.502 1.00 96.31 88 GLN A N 1
ATOM 705 C CA . GLN A 1 88 ? -4.115 -5.173 2.484 1.00 96.31 88 GLN A CA 1
ATOM 706 C C . GLN A 1 88 ? -4.086 -3.950 1.552 1.00 96.31 88 GLN A C 1
ATOM 708 O O . GLN A 1 88 ? -3.003 -3.548 1.133 1.00 96.31 88 GLN A O 1
ATOM 713 N N . ALA A 1 89 ? -5.227 -3.306 1.287 1.00 97.38 89 ALA A N 1
ATOM 714 C CA . ALA A 1 89 ? -5.294 -2.062 0.522 1.00 97.38 89 ALA A CA 1
ATOM 715 C C . ALA A 1 89 ? -4.571 -0.918 1.238 1.00 97.38 89 ALA A C 1
ATOM 717 O O . ALA A 1 89 ? -3.791 -0.207 0.611 1.00 97.38 89 ALA A O 1
ATOM 718 N N . VAL A 1 90 ? -4.754 -0.781 2.556 1.00 97.56 90 VAL A N 1
ATOM 719 C CA . VAL A 1 90 ? -4.015 0.203 3.362 1.00 97.56 90 VAL A CA 1
ATOM 720 C C . VAL A 1 90 ? -2.504 -0.011 3.246 1.00 97.56 90 VAL A C 1
ATOM 722 O O . VAL A 1 90 ? -1.771 0.956 3.043 1.00 97.56 90 VAL A O 1
ATOM 725 N N . ARG A 1 91 ? -2.027 -1.263 3.302 1.00 96.81 91 ARG A N 1
ATOM 726 C CA . ARG A 1 91 ? -0.599 -1.572 3.095 1.00 96.81 91 ARG A CA 1
ATOM 727 C C . ARG A 1 91 ? -0.130 -1.235 1.688 1.00 96.81 91 ARG A C 1
ATOM 729 O O . ARG A 1 91 ? 0.957 -0.693 1.548 1.00 96.81 91 ARG A O 1
ATOM 736 N N . ALA A 1 92 ? -0.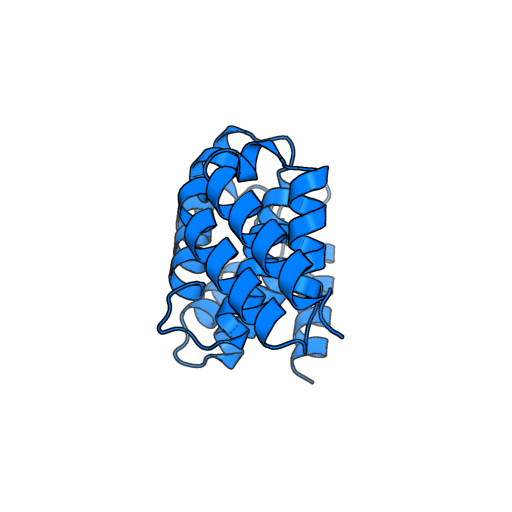931 -1.556 0.675 1.00 97.19 92 ALA A N 1
ATOM 737 C CA . ALA A 1 92 ? -0.584 -1.305 -0.717 1.00 97.19 92 ALA A CA 1
ATOM 738 C C . ALA A 1 92 ? -0.472 0.199 -0.995 1.00 97.19 92 ALA A C 1
ATOM 740 O O . ALA A 1 92 ? 0.526 0.631 -1.563 1.00 97.19 92 ALA A O 1
ATOM 741 N N . VAL A 1 93 ? -1.434 1.002 -0.517 1.00 97.94 93 VAL A N 1
ATOM 742 C CA . VAL A 1 93 ? -1.356 2.469 -0.601 1.00 97.94 93 VAL A CA 1
ATOM 743 C C . VAL A 1 93 ? -0.134 2.978 0.159 1.00 97.94 93 VAL A C 1
ATOM 745 O O . VAL A 1 93 ? 0.615 3.786 -0.373 1.00 97.94 93 VAL A O 1
ATOM 748 N N . GLY A 1 94 ? 0.104 2.483 1.376 1.00 97.69 94 GLY A N 1
ATOM 749 C CA . GLY A 1 94 ? 1.275 2.849 2.171 1.00 97.69 94 GLY A CA 1
ATOM 750 C C . GLY A 1 94 ? 2.594 2.601 1.446 1.00 97.69 94 GLY A C 1
ATOM 751 O O . GLY A 1 94 ? 3.373 3.530 1.259 1.00 97.69 94 GLY A O 1
ATOM 752 N N . ALA A 1 95 ? 2.804 1.374 0.970 1.00 97.19 95 ALA A N 1
ATOM 753 C CA . ALA A 1 95 ? 3.985 0.992 0.200 1.00 97.19 95 ALA A CA 1
ATOM 754 C C . ALA A 1 95 ? 4.134 1.833 -1.077 1.00 97.19 95 ALA A C 1
ATOM 756 O O . ALA A 1 95 ? 5.243 2.231 -1.422 1.00 97.19 95 ALA A O 1
ATOM 757 N N . PHE A 1 96 ? 3.024 2.148 -1.751 1.00 97.44 96 PHE A N 1
ATOM 758 C CA . PHE A 1 96 ? 3.036 2.990 -2.942 1.00 97.44 96 PHE A CA 1
ATOM 759 C C . PHE A 1 96 ? 3.471 4.427 -2.644 1.00 97.44 96 PHE A C 1
ATOM 761 O O . PHE A 1 96 ? 4.305 4.973 -3.359 1.00 97.44 96 PHE A O 1
ATOM 768 N N . ILE A 1 97 ? 2.940 5.035 -1.580 1.00 97.94 97 ILE A N 1
ATOM 769 C CA . ILE A 1 97 ? 3.321 6.390 -1.162 1.00 97.94 97 ILE A CA 1
ATOM 770 C C . ILE A 1 97 ? 4.784 6.427 -0.708 1.00 97.94 97 ILE A C 1
ATOM 772 O O . ILE A 1 97 ? 5.513 7.331 -1.100 1.00 97.94 97 ILE A O 1
ATOM 776 N N . LEU A 1 98 ? 5.238 5.425 0.050 1.00 96.75 98 LEU A N 1
ATOM 777 C CA . LEU A 1 98 ? 6.635 5.314 0.485 1.00 96.75 98 LEU A CA 1
ATOM 778 C C . LEU A 1 98 ? 7.600 5.148 -0.695 1.00 96.75 98 LEU A C 1
ATOM 780 O O . LEU A 1 98 ? 8.653 5.779 -0.715 1.00 96.75 98 LEU A O 1
ATOM 784 N N . ASN A 1 99 ? 7.223 4.370 -1.716 1.00 95.81 99 ASN A N 1
ATOM 785 C CA . ASN A 1 99 ? 8.005 4.249 -2.950 1.00 95.81 99 ASN A CA 1
ATOM 786 C C . ASN A 1 99 ? 8.147 5.593 -3.692 1.00 95.81 99 ASN A C 1
ATOM 788 O O . ASN A 1 99 ? 9.115 5.799 -4.419 1.00 95.81 99 ASN A O 1
ATOM 792 N N . HIS A 1 100 ? 7.215 6.520 -3.463 1.00 96.50 100 HIS A N 1
ATOM 793 C CA . HIS A 1 100 ? 7.145 7.834 -4.096 1.00 96.50 100 HIS A CA 1
ATOM 794 C C . HIS A 1 100 ? 7.384 8.988 -3.108 1.00 96.50 100 HIS A C 1
ATOM 796 O O . HIS A 1 100 ? 6.885 10.091 -3.317 1.00 96.50 100 HIS A O 1
ATOM 802 N N . GLU A 1 101 ? 8.196 8.772 -2.064 1.00 95.75 101 GLU A N 1
ATOM 803 C CA . GLU A 1 101 ? 8.403 9.689 -0.925 1.00 95.75 101 GLU A CA 1
ATOM 804 C C . GLU A 1 101 ? 8.618 11.169 -1.316 1.00 95.75 101 GLU A C 1
ATOM 806 O O . GLU A 1 101 ? 8.154 12.102 -0.649 1.00 95.75 101 GLU A O 1
ATOM 811 N N . LYS A 1 102 ? 9.328 11.410 -2.424 1.00 94.75 102 LYS A N 1
ATOM 812 C CA . LYS A 1 102 ? 9.702 12.760 -2.883 1.00 94.75 102 LYS A CA 1
ATOM 813 C C . LYS A 1 102 ? 8.650 13.404 -3.797 1.00 94.75 102 LYS A C 1
ATOM 815 O O . LYS A 1 102 ? 8.729 14.604 -4.082 1.00 94.75 102 LYS A O 1
ATOM 820 N N . GLU A 1 103 ? 7.630 12.664 -4.220 1.00 95.31 103 GLU A N 1
ATOM 821 C CA . GLU A 1 103 ? 6.669 13.074 -5.242 1.00 95.31 103 GLU A CA 1
ATOM 822 C C . GLU A 1 103 ? 5.426 13.737 -4.651 1.00 95.31 103 GLU A C 1
ATOM 824 O O . GLU A 1 103 ? 4.345 13.171 -4.494 1.00 95.31 103 GLU A O 1
ATOM 829 N N . THR A 1 104 ? 5.554 15.032 -4.370 1.00 93.81 104 THR A N 1
ATOM 830 C CA . THR A 1 104 ? 4.474 15.796 -3.725 1.00 93.81 104 THR A CA 1
ATOM 831 C C . THR A 1 104 ? 3.177 15.839 -4.549 1.00 93.81 104 THR A C 1
ATOM 833 O O . THR A 1 104 ? 2.096 15.941 -3.968 1.00 93.81 104 THR A O 1
ATOM 836 N N . GLN A 1 105 ? 3.249 15.791 -5.884 1.00 95.06 105 GLN A N 1
ATOM 837 C CA . GLN A 1 105 ? 2.044 15.787 -6.725 1.00 95.06 105 GLN A CA 1
ATOM 838 C C . GLN A 1 105 ? 1.297 14.456 -6.631 1.00 95.06 105 GLN A C 1
ATOM 840 O O . GLN A 1 105 ? 0.075 14.465 -6.488 1.00 95.06 105 GLN A O 1
ATOM 845 N N . LEU A 1 106 ? 2.027 13.339 -6.604 1.00 96.06 106 LEU A N 1
ATOM 846 C CA . LEU A 1 106 ? 1.462 12.016 -6.365 1.00 96.06 106 LEU A CA 1
ATOM 847 C C . LEU A 1 106 ? 0.804 11.966 -4.982 1.00 96.06 106 LEU A C 1
ATOM 849 O O . LEU A 1 106 ? -0.370 11.628 -4.871 1.00 96.06 106 LEU A O 1
ATOM 853 N N . HIS A 1 107 ? 1.473 12.450 -3.932 1.00 96.62 107 HIS A N 1
ATOM 854 C CA . HIS A 1 107 ? 0.877 12.501 -2.589 1.00 96.62 107 HIS A CA 1
ATOM 855 C C . HIS A 1 107 ? -0.452 13.270 -2.557 1.00 96.62 107 HIS A C 1
ATOM 857 O O . HIS A 1 107 ? -1.412 12.837 -1.921 1.00 96.62 107 HIS A O 1
ATOM 863 N N . LYS A 1 108 ? -0.538 14.406 -3.262 1.00 95.94 108 LYS A N 1
ATOM 864 C CA . LYS A 1 108 ? -1.798 15.156 -3.388 1.00 95.94 108 LYS A CA 1
ATOM 865 C C . LYS A 1 108 ? -2.857 14.352 -4.132 1.00 95.94 108 LYS A C 1
ATOM 867 O O . LYS A 1 108 ? -4.007 14.342 -3.698 1.00 95.94 108 LYS A O 1
ATOM 872 N N . HIS A 1 109 ? -2.471 13.677 -5.211 1.00 97.19 109 HIS A N 1
ATOM 873 C CA . HIS A 1 109 ? -3.381 12.889 -6.032 1.00 97.19 109 HIS A CA 1
ATOM 874 C C . HIS A 1 109 ? -4.057 11.755 -5.247 1.00 97.19 109 HIS A C 1
ATOM 876 O O . HIS A 1 109 ? -5.232 11.501 -5.482 1.00 97.19 109 HIS A O 1
ATOM 882 N N . PHE A 1 110 ? -3.372 11.136 -4.280 1.00 97.88 110 PHE A N 1
ATOM 883 C CA . PHE A 1 110 ? -3.916 10.050 -3.445 1.00 97.88 110 PHE A CA 1
ATOM 884 C C . PHE A 1 110 ? -4.474 10.514 -2.085 1.00 97.88 110 PHE A C 1
ATOM 886 O O . PHE A 1 110 ? -4.950 9.696 -1.297 1.00 97.88 110 PHE A O 1
ATOM 893 N N . SER A 1 111 ? -4.403 11.812 -1.767 1.00 95.44 111 SER A N 1
ATOM 894 C CA . SER A 1 111 ? -4.733 12.338 -0.429 1.00 95.44 111 SER A CA 1
ATOM 895 C C . SER A 1 111 ? -6.202 12.170 -0.017 1.00 95.44 111 SER A C 1
ATOM 897 O O . SER A 1 111 ? -6.518 12.161 1.173 1.00 95.44 111 SER A O 1
ATOM 899 N N . ASP A 1 112 ? -7.100 11.988 -0.979 1.00 95.94 112 ASP A N 1
ATOM 900 C CA . ASP A 1 112 ? -8.518 11.698 -0.770 1.00 95.94 112 ASP A CA 1
ATOM 901 C C . ASP A 1 112 ? -8.786 10.268 -0.273 1.00 95.94 112 ASP A C 1
ATOM 903 O O . ASP A 1 112 ? -9.850 10.017 0.291 1.00 95.94 112 ASP A O 1
ATOM 907 N N . LEU A 1 113 ? -7.825 9.345 -0.401 1.00 97.56 113 LEU A N 1
ATOM 908 C CA . LEU A 1 113 ? -7.924 7.999 0.181 1.00 97.56 113 LEU A CA 1
ATOM 909 C C . LEU A 1 113 ? -7.624 7.989 1.686 1.00 97.56 113 LEU A C 1
ATOM 911 O O . LEU A 1 113 ? -8.080 7.105 2.418 1.00 97.56 113 LEU A O 1
ATOM 915 N N . LEU A 1 114 ? -6.870 8.984 2.161 1.00 95.81 114 LEU A N 1
ATOM 916 C CA . LEU A 1 114 ? -6.342 9.036 3.520 1.00 95.81 114 LEU A CA 1
ATOM 917 C C . LEU A 1 114 ? -7.413 8.962 4.627 1.00 95.81 114 LEU A C 1
ATOM 919 O O . LEU A 1 114 ? -7.193 8.214 5.581 1.00 95.81 114 LEU A O 1
ATOM 923 N N . PRO A 1 115 ? -8.575 9.650 4.542 1.00 95.19 115 PRO A N 1
ATOM 924 C CA . PRO A 1 115 ? -9.615 9.529 5.564 1.00 95.19 115 PRO A CA 1
ATOM 925 C C . PRO A 1 115 ? -10.051 8.076 5.761 1.00 95.19 115 PRO A C 1
ATOM 927 O O . PRO A 1 115 ? -10.162 7.598 6.891 1.00 95.19 115 PRO A O 1
ATOM 930 N N . ARG A 1 116 ? -10.237 7.342 4.656 1.00 95.62 116 ARG A N 1
ATOM 931 C CA . ARG A 1 116 ? -10.662 5.944 4.713 1.00 95.62 116 ARG A CA 1
ATOM 932 C C . ARG A 1 116 ? -9.548 5.039 5.230 1.00 95.62 116 ARG A C 1
ATOM 934 O O . ARG A 1 116 ? -9.837 4.146 6.023 1.00 95.62 116 ARG A O 1
ATOM 941 N N . MET A 1 117 ? -8.293 5.300 4.860 1.00 96.25 117 MET A N 1
ATOM 942 C CA . MET A 1 117 ? -7.146 4.579 5.423 1.00 96.25 117 MET A CA 1
ATOM 943 C C . MET A 1 117 ? -7.084 4.709 6.948 1.00 96.25 117 MET A C 1
ATOM 945 O O . MET A 1 117 ? -6.920 3.702 7.629 1.00 96.25 117 MET A O 1
ATOM 949 N N . ILE A 1 118 ? -7.263 5.919 7.490 1.00 94.31 118 ILE A N 1
ATOM 950 C CA . ILE A 1 118 ? -7.224 6.167 8.941 1.00 94.31 118 ILE A CA 1
ATOM 951 C C . ILE A 1 118 ? -8.323 5.382 9.666 1.00 94.31 118 ILE A C 1
ATOM 953 O O . ILE A 1 118 ? -8.057 4.795 10.713 1.00 94.31 118 ILE A O 1
ATOM 957 N N . MET A 1 119 ? -9.534 5.316 9.100 1.00 93.31 119 MET A N 1
ATOM 958 C CA . MET A 1 119 ? -10.615 4.501 9.669 1.00 93.31 119 MET A CA 1
ATOM 959 C C . MET A 1 119 ? -10.237 3.018 9.731 1.00 93.31 119 MET A C 1
ATOM 961 O O . MET A 1 119 ? -10.401 2.387 10.770 1.00 93.31 119 MET A O 1
ATOM 965 N N . VAL A 1 120 ? -9.686 2.471 8.644 1.00 94.69 120 VAL A N 1
ATOM 966 C CA . VAL A 1 120 ? -9.279 1.058 8.581 1.00 94.69 120 VAL A CA 1
ATOM 967 C C . VAL A 1 120 ? -8.110 0.765 9.532 1.00 94.69 120 VAL A C 1
ATOM 969 O O . VAL A 1 120 ? -8.076 -0.289 10.163 1.00 94.69 120 VAL A O 1
ATOM 972 N N . ILE A 1 121 ? -7.174 1.705 9.692 1.00 93.44 121 ILE A N 1
ATOM 973 C CA . ILE A 1 121 ? -6.096 1.601 10.687 1.00 93.44 121 ILE A CA 1
ATOM 974 C C . ILE A 1 121 ? -6.685 1.559 12.101 1.00 93.44 121 ILE A C 1
ATOM 976 O O . ILE A 1 121 ? -6.294 0.703 12.889 1.00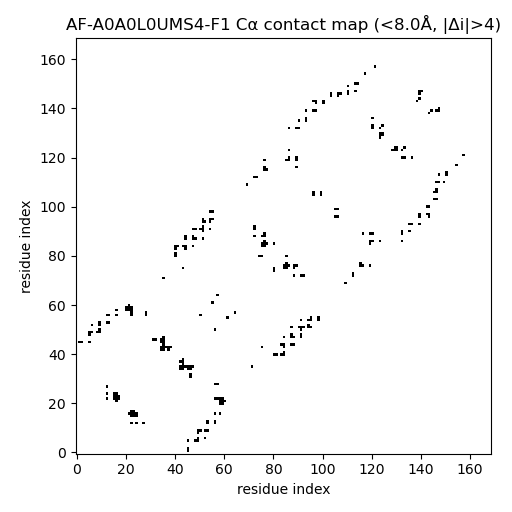 93.44 121 ILE A O 1
ATOM 980 N N . ALA A 1 122 ? -7.648 2.429 12.417 1.00 90.94 122 ALA A N 1
ATOM 981 C CA . ALA A 1 122 ? -8.318 2.422 13.716 1.00 90.94 122 ALA A CA 1
ATOM 982 C C . ALA A 1 122 ? -9.037 1.087 13.987 1.00 90.94 122 ALA A C 1
ATOM 984 O O . ALA A 1 122 ? -8.857 0.519 15.062 1.00 90.94 122 ALA A O 1
ATOM 985 N N . GLU A 1 123 ? -9.768 0.552 12.998 1.00 90.50 123 GLU A N 1
ATOM 986 C CA . GLU A 1 123 ? -10.409 -0.775 13.065 1.00 90.50 123 GLU A CA 1
ATOM 987 C C . GLU A 1 123 ? -9.381 -1.885 13.368 1.00 90.50 123 GLU A C 1
ATOM 989 O O . GLU A 1 123 ? -9.592 -2.711 14.256 1.00 90.50 123 GLU A O 1
ATOM 994 N N . SER A 1 124 ? -8.241 -1.885 12.666 1.00 90.81 124 SER A N 1
ATOM 995 C CA . SER A 1 124 ? -7.160 -2.866 12.866 1.00 90.81 124 SER A CA 1
ATOM 996 C C . SER A 1 124 ? -6.544 -2.793 14.257 1.00 90.81 124 SER A C 1
ATOM 998 O O . SER A 1 124 ? -6.167 -3.821 14.817 1.00 90.81 124 SER A O 1
ATOM 1000 N N . ILE A 1 125 ? -6.419 -1.589 14.813 1.00 87.06 125 ILE A N 1
ATOM 1001 C CA . ILE A 1 125 ? -5.851 -1.411 16.144 1.00 87.06 125 ILE A CA 1
ATOM 1002 C C . ILE A 1 125 ? -6.841 -1.873 17.223 1.00 87.06 125 ILE A C 1
ATOM 1004 O O . ILE A 1 125 ? -6.432 -2.548 18.166 1.00 87.06 125 ILE A O 1
ATOM 1008 N N . GLU A 1 126 ? -8.131 -1.556 17.076 1.00 85.50 126 GLU A N 1
ATOM 1009 C CA . GLU A 1 126 ? -9.183 -2.013 17.997 1.00 85.50 126 GLU A CA 1
ATOM 1010 C C . GLU A 1 126 ? -9.313 -3.543 18.014 1.00 85.50 126 GLU A C 1
ATOM 1012 O O . GLU A 1 126 ? -9.567 -4.124 19.068 1.00 85.50 126 GLU A O 1
ATOM 1017 N N . ALA A 1 127 ? -9.073 -4.203 16.876 1.00 83.81 127 ALA A N 1
ATOM 1018 C CA . ALA A 1 127 ? -9.050 -5.662 16.785 1.00 83.81 127 ALA A CA 1
ATOM 1019 C C . ALA A 1 127 ? -7.869 -6.316 17.535 1.00 83.81 127 ALA A C 1
ATOM 1021 O O . ALA A 1 127 ? -7.909 -7.518 17.779 1.00 83.81 127 ALA A O 1
ATOM 1022 N N . ALA A 1 128 ? -6.828 -5.549 17.892 1.00 74.50 128 ALA A N 1
ATOM 1023 C CA . ALA A 1 128 ? -5.633 -5.960 18.645 1.00 74.50 128 ALA A CA 1
ATOM 1024 C C . ALA A 1 128 ? -4.811 -7.147 18.084 1.00 74.50 128 ALA A C 1
ATOM 1026 O O . ALA A 1 128 ? -3.818 -7.533 18.698 1.00 74.50 128 ALA A O 1
ATOM 1027 N N . ASP A 1 129 ? -5.169 -7.689 16.920 1.00 68.31 129 ASP A N 1
ATOM 1028 C CA . ASP A 1 129 ? -4.576 -8.909 16.351 1.00 68.31 129 ASP A CA 1
ATOM 1029 C C . ASP A 1 129 ? -3.364 -8.621 15.440 1.00 68.31 129 ASP A C 1
ATOM 1031 O O . ASP A 1 129 ? -2.394 -9.378 15.413 1.00 68.31 129 ASP A O 1
ATOM 1035 N N . ASP A 1 130 ? -3.361 -7.480 14.734 1.00 78.94 130 ASP A N 1
ATOM 1036 C CA . ASP A 1 130 ? -2.300 -7.126 13.785 1.00 78.94 130 ASP A CA 1
ATOM 1037 C C . ASP A 1 130 ? -1.867 -5.650 13.877 1.00 78.94 130 ASP A C 1
ATOM 1039 O O . ASP A 1 130 ? -2.580 -4.723 13.494 1.00 78.94 130 ASP A O 1
ATOM 1043 N N . GLN A 1 131 ? -0.633 -5.433 14.344 1.00 85.19 131 GLN A N 1
ATOM 1044 C CA . GLN A 1 131 ? -0.015 -4.106 14.497 1.00 85.19 131 GLN A CA 1
ATOM 1045 C C . GLN A 1 131 ? 0.690 -3.599 13.235 1.00 85.19 131 GLN A C 1
ATOM 1047 O O . GLN A 1 131 ? 1.302 -2.530 13.231 1.00 85.19 131 GLN A O 1
ATOM 1052 N N . SER A 1 132 ? 0.686 -4.363 12.153 1.00 89.69 132 SER A N 1
ATOM 1053 C CA . SER A 1 132 ? 1.460 -4.003 10.966 1.00 89.69 132 SER A CA 1
ATOM 1054 C C . SER A 1 132 ? 0.886 -2.817 10.185 1.00 89.69 132 SER A C 1
ATOM 1056 O O . SER A 1 132 ? 1.670 -2.095 9.57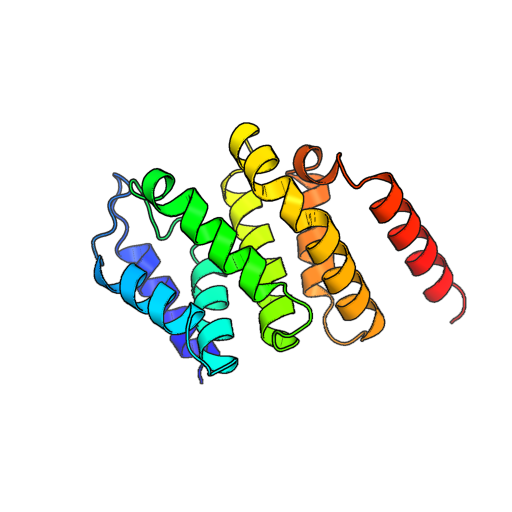0 1.00 89.69 132 SER A O 1
ATOM 1058 N N . LEU A 1 133 ? -0.425 -2.544 10.258 1.00 93.62 133 LEU A N 1
ATOM 1059 C CA . LEU A 1 133 ? -0.978 -1.295 9.716 1.00 93.62 133 LEU A CA 1
ATOM 1060 C C . LEU A 1 133 ? -0.508 -0.080 10.517 1.00 93.62 133 LEU A C 1
ATOM 1062 O O . LEU A 1 133 ? -0.165 0.938 9.924 1.00 93.62 133 LEU A O 1
ATOM 1066 N N . LEU A 1 134 ? -0.428 -0.203 11.847 1.00 91.69 134 LEU A N 1
ATOM 1067 C CA . LEU A 1 134 ? 0.127 0.847 12.700 1.00 91.69 134 LEU A CA 1
ATOM 1068 C C . LEU A 1 134 ? 1.610 1.086 12.387 1.00 91.69 134 LEU A C 1
ATOM 1070 O O . LEU A 1 134 ? 2.022 2.235 12.271 1.00 91.69 134 LEU A O 1
ATOM 1074 N N . LYS A 1 135 ? 2.404 0.024 12.189 1.00 92.31 135 LYS A N 1
ATOM 1075 C CA . LYS A 1 135 ? 3.817 0.150 11.784 1.00 92.31 135 LYS A CA 1
ATOM 1076 C C . LYS A 1 135 ? 3.970 0.891 10.457 1.00 92.31 135 LYS A C 1
ATOM 1078 O O . LYS A 1 135 ? 4.752 1.830 10.385 1.00 92.31 135 LYS A O 1
ATOM 1083 N N . MET A 1 136 ? 3.183 0.516 9.447 1.00 94.81 136 MET A N 1
ATOM 1084 C CA . MET A 1 136 ? 3.177 1.212 8.157 1.00 94.81 136 MET A CA 1
ATOM 1085 C C . MET A 1 136 ? 2.753 2.681 8.318 1.00 94.81 136 MET A C 1
ATOM 1087 O O . MET A 1 136 ? 3.349 3.576 7.727 1.00 94.81 136 MET A O 1
ATOM 1091 N N . PHE A 1 137 ? 1.757 2.957 9.163 1.00 94.69 137 PHE A N 1
ATOM 1092 C CA . PHE A 1 137 ? 1.314 4.324 9.428 1.00 94.69 137 PHE A CA 1
ATOM 1093 C C . PHE A 1 137 ? 2.393 5.183 10.107 1.00 94.69 137 PHE A C 1
ATOM 1095 O O . PHE A 1 137 ? 2.550 6.355 9.763 1.00 94.69 137 PHE A O 1
ATOM 1102 N N . ILE A 1 138 ? 3.160 4.604 11.035 1.00 94.06 138 ILE A N 1
ATOM 1103 C CA . ILE A 1 138 ? 4.317 5.262 11.660 1.00 94.06 138 ILE A CA 1
ATOM 1104 C C . ILE A 1 138 ? 5.385 5.574 10.606 1.00 94.06 138 ILE A C 1
ATOM 1106 O O . ILE A 1 138 ? 5.878 6.697 10.559 1.00 94.06 138 ILE A O 1
ATOM 1110 N N . GLU A 1 139 ? 5.685 4.624 9.721 1.00 96.06 139 GLU A N 1
ATOM 1111 C CA . GLU A 1 139 ? 6.646 4.809 8.628 1.00 96.06 139 GLU A CA 1
ATOM 1112 C C . GLU A 1 139 ? 6.216 5.935 7.668 1.00 96.06 139 GLU A C 1
ATOM 1114 O O . GLU A 1 139 ? 7.022 6.795 7.308 1.00 96.06 139 GLU A O 1
ATOM 1119 N N . LEU A 1 140 ? 4.921 6.027 7.335 1.00 96.56 140 LEU A N 1
ATOM 1120 C CA . LEU A 1 140 ? 4.373 7.163 6.581 1.00 96.56 140 LEU A CA 1
ATOM 1121 C C . LEU A 1 140 ? 4.524 8.495 7.322 1.00 96.56 140 LEU A C 1
ATOM 1123 O O . LEU A 1 140 ? 4.746 9.523 6.683 1.00 96.56 140 LEU A O 1
ATOM 1127 N N . ALA A 1 141 ? 4.372 8.511 8.646 1.00 95.69 141 ALA A N 1
ATOM 1128 C CA . ALA A 1 141 ? 4.545 9.727 9.434 1.00 95.69 141 ALA A CA 1
ATOM 1129 C C . ALA A 1 141 ? 6.010 10.184 9.480 1.00 95.69 141 ALA A C 1
ATOM 1131 O O . ALA A 1 141 ? 6.266 11.389 9.501 1.00 95.69 141 ALA A O 1
ATOM 1132 N N . GLU A 1 142 ? 6.948 9.239 9.462 1.00 96.31 142 GLU A N 1
ATOM 1133 C CA . GLU A 1 142 ? 8.385 9.502 9.458 1.00 96.31 142 GLU A CA 1
ATOM 1134 C C . GLU A 1 142 ? 8.876 9.985 8.086 1.00 96.31 142 GLU A C 1
ATOM 1136 O O . GLU A 1 142 ? 9.515 11.034 7.993 1.00 96.31 142 GLU A O 1
ATOM 1141 N N . LEU A 1 143 ? 8.525 9.264 7.017 1.00 96.62 143 LEU A N 1
ATOM 1142 C CA . LEU A 1 143 ? 9.077 9.491 5.676 1.00 96.62 143 LEU A CA 1
ATOM 1143 C C . LEU A 1 143 ? 8.192 10.396 4.808 1.00 96.62 143 LEU A C 1
ATOM 1145 O O . LEU A 1 143 ? 8.680 11.206 4.023 1.00 96.62 143 LEU A O 1
ATOM 1149 N N . CYS A 1 144 ? 6.870 10.322 4.971 1.00 96.38 144 CYS A N 1
ATOM 1150 C CA . CYS A 1 144 ? 5.892 11.018 4.128 1.00 96.38 144 CYS A CA 1
ATOM 1151 C C . CYS A 1 144 ? 4.921 11.940 4.906 1.00 96.38 144 CYS A C 1
ATOM 1153 O O . CYS A 1 144 ? 3.730 11.991 4.576 1.00 96.38 144 CYS A O 1
ATOM 1155 N N . PRO A 1 145 ? 5.356 12.770 5.878 1.00 93.94 145 PRO A N 1
ATOM 1156 C CA . PRO A 1 145 ? 4.443 13.542 6.737 1.00 93.94 145 PRO A CA 1
ATOM 1157 C C . PRO A 1 145 ? 3.550 14.530 5.967 1.00 93.94 145 PRO A C 1
ATOM 1159 O O . PRO A 1 145 ? 2.445 14.868 6.401 1.00 93.94 145 PRO A O 1
ATOM 1162 N N . LYS A 1 146 ? 3.993 14.993 4.788 1.00 92.56 146 LYS A N 1
ATOM 1163 C CA . LYS A 1 146 ? 3.191 15.867 3.914 1.00 92.56 146 LYS A CA 1
ATOM 1164 C C . LYS A 1 146 ? 1.931 15.177 3.391 1.00 92.56 146 LYS A C 1
ATOM 1166 O O . LYS A 1 146 ? 0.933 15.869 3.200 1.00 92.56 146 LYS A O 1
ATOM 1171 N N . PHE A 1 147 ? 1.978 13.861 3.172 1.00 96.19 147 PHE A N 1
ATOM 1172 C CA . PHE A 1 147 ? 0.816 13.074 2.761 1.00 96.19 147 PHE A CA 1
ATOM 1173 C C . PHE A 1 147 ? -0.249 13.061 3.863 1.00 96.19 147 PHE A C 1
ATOM 1175 O O . PHE A 1 147 ? -1.426 13.234 3.573 1.00 96.19 147 PHE A O 1
ATOM 1182 N N . LEU A 1 148 ? 0.171 12.974 5.131 1.00 95.38 148 LEU A N 1
ATOM 1183 C CA . LEU A 1 148 ? -0.721 12.936 6.296 1.00 95.38 148 LEU A CA 1
ATOM 1184 C C . LEU A 1 148 ? -1.325 14.298 6.673 1.00 95.38 148 LEU A C 1
ATOM 1186 O O . LEU A 1 148 ? -2.346 14.364 7.362 1.00 95.38 148 LEU A O 1
ATOM 1190 N N . ARG A 1 149 ? -0.710 15.395 6.211 1.00 93.19 149 ARG A N 1
ATOM 1191 C CA . ARG A 1 149 ? -1.065 16.776 6.574 1.00 93.19 149 ARG A CA 1
ATOM 1192 C C . ARG A 1 149 ? -2.570 17.099 6.507 1.00 93.19 149 ARG A C 1
ATOM 1194 O O . ARG A 1 149 ? -3.046 17.746 7.440 1.00 93.19 149 ARG A O 1
ATOM 1201 N N . PRO A 1 150 ? -3.331 16.681 5.474 1.00 93.81 150 PRO A N 1
ATOM 1202 C CA . PRO A 1 150 ? -4.757 17.001 5.365 1.00 93.81 150 PRO A CA 1
ATOM 1203 C C . PRO A 1 150 ? -5.627 16.424 6.488 1.00 93.81 150 PRO A C 1
ATOM 1205 O O . PRO A 1 150 ? -6.719 16.933 6.717 1.00 93.81 150 PRO A O 1
ATOM 1208 N N . GLN A 1 151 ? -5.163 15.382 7.183 1.00 93.00 151 GLN A N 1
ATOM 1209 C CA . GLN A 1 151 ? -5.926 14.672 8.214 1.00 93.00 151 GLN A CA 1
ATOM 1210 C C . GLN A 1 151 ? -5.275 14.753 9.603 1.00 93.00 151 GLN A C 1
ATOM 1212 O O . GLN A 1 151 ? -5.660 14.008 10.498 1.00 93.00 151 GLN A O 1
ATOM 1217 N N . LEU A 1 152 ? -4.313 15.662 9.821 1.00 91.31 152 LEU A N 1
ATOM 1218 C CA . LEU A 1 152 ? -3.554 15.731 11.080 1.00 91.31 152 LEU A CA 1
ATOM 1219 C C . LEU A 1 152 ? -4.434 15.804 12.329 1.00 91.31 152 LEU A C 1
ATOM 1221 O O . LEU A 1 152 ? -4.154 15.101 13.291 1.00 91.31 152 LEU A O 1
ATOM 1225 N N . ASN A 1 153 ? -5.503 16.604 12.316 1.00 91.31 153 ASN A N 1
ATOM 1226 C CA . ASN A 1 153 ? -6.401 16.713 13.470 1.00 91.31 153 ASN A CA 1
ATOM 1227 C C . ASN A 1 153 ? -7.041 15.358 13.813 1.00 91.31 153 ASN A C 1
ATOM 1229 O O . ASN A 1 153 ? -6.994 14.931 14.962 1.00 91.31 153 ASN A O 1
ATOM 1233 N N . VAL A 1 154 ? -7.547 14.647 12.800 1.00 91.31 154 VAL A N 1
ATOM 1234 C CA . VAL A 1 154 ? -8.155 13.315 12.953 1.00 91.31 154 VAL A CA 1
ATOM 1235 C C . VAL A 1 154 ? -7.122 12.297 13.440 1.00 91.31 154 VAL A C 1
ATOM 1237 O O . VAL A 1 154 ? -7.407 11.477 14.310 1.00 91.31 154 VAL A O 1
ATOM 1240 N N . ILE A 1 155 ? -5.896 12.375 12.920 1.00 92.00 155 ILE A N 1
ATOM 1241 C CA . ILE A 1 155 ? -4.785 11.516 13.341 1.00 92.00 155 ILE A CA 1
ATOM 1242 C C . ILE A 1 155 ? -4.445 11.758 14.817 1.00 92.00 155 ILE A C 1
ATOM 1244 O O . ILE A 1 155 ? -4.296 10.799 15.572 1.00 92.00 155 ILE A O 1
ATOM 1248 N N . PHE A 1 156 ? -4.353 13.017 15.256 1.00 91.50 156 PHE A N 1
ATOM 1249 C CA . PHE A 1 156 ? -4.085 13.339 16.659 1.00 91.50 156 PHE A CA 1
ATOM 1250 C C . PHE A 1 156 ? -5.196 12.843 17.584 1.00 91.50 156 PHE A C 1
ATOM 1252 O O . PHE A 1 156 ? -4.899 12.271 18.633 1.00 91.50 156 PHE A O 1
ATOM 1259 N N . GLU A 1 157 ? -6.461 13.007 17.195 1.00 90.25 157 GLU A N 1
ATOM 1260 C CA . GLU A 1 157 ? -7.599 12.472 17.947 1.00 90.25 157 GLU A CA 1
ATOM 1261 C C . GLU A 1 157 ? -7.528 10.946 18.079 1.00 90.25 157 GLU A C 1
ATOM 1263 O O . GLU A 1 157 ? -7.703 10.419 19.184 1.00 90.25 157 GLU A O 1
ATOM 1268 N N . LEU A 1 158 ? -7.196 10.243 16.990 1.00 87.69 158 LEU A N 1
ATOM 1269 C CA . LEU A 1 158 ? -6.983 8.797 17.005 1.00 87.69 158 LEU A CA 1
ATOM 1270 C C . LEU A 1 158 ? -5.851 8.413 17.969 1.00 87.69 158 LEU A C 1
ATOM 1272 O O . LEU A 1 158 ? -6.054 7.566 18.838 1.00 87.69 158 LEU A O 1
ATOM 1276 N N . CYS A 1 159 ? -4.689 9.064 17.883 1.00 87.94 159 CYS A N 1
ATOM 1277 C CA . CYS A 1 159 ? -3.558 8.805 18.778 1.00 87.94 159 CYS A CA 1
ATOM 1278 C C . CYS A 1 159 ? -3.915 9.045 20.256 1.00 87.94 159 CYS A C 1
ATOM 1280 O O . CYS A 1 159 ? -3.557 8.241 21.117 1.00 87.94 159 CYS A O 1
ATOM 1282 N N . ILE A 1 160 ? -4.658 10.114 20.566 1.00 88.88 160 ILE A N 1
ATOM 1283 C CA . ILE A 1 160 ? -5.122 10.401 21.934 1.00 88.88 160 ILE A CA 1
ATOM 1284 C C . ILE A 1 160 ? -6.084 9.314 22.422 1.00 88.88 160 ILE A C 1
ATOM 1286 O O . ILE A 1 160 ? -5.968 8.870 23.568 1.00 88.88 160 ILE A O 1
ATOM 1290 N N . LYS A 1 161 ? -7.031 8.883 21.578 1.00 85.62 161 LYS A N 1
ATOM 1291 C CA . LYS A 1 161 ? -7.945 7.777 21.898 1.00 85.62 161 LYS A CA 1
ATOM 1292 C C . LYS A 1 161 ? -7.147 6.510 22.213 1.00 85.62 161 LYS A C 1
ATOM 1294 O O . LYS A 1 161 ? -7.385 5.897 23.248 1.00 85.62 161 LYS A O 1
ATOM 1299 N N . MET A 1 162 ? -6.149 6.192 21.390 1.00 79.81 162 MET A N 1
ATOM 1300 C CA . MET A 1 162 ? -5.292 5.022 21.574 1.00 79.81 162 MET A CA 1
ATOM 1301 C C . MET A 1 162 ? -4.514 5.035 22.892 1.00 79.81 162 MET A C 1
ATOM 1303 O O . MET A 1 162 ? -4.509 4.039 23.614 1.00 79.81 162 MET A O 1
ATOM 1307 N N . LEU A 1 163 ? -3.900 6.167 23.246 1.00 80.62 163 LEU A N 1
ATOM 1308 C CA . LEU A 1 163 ? -3.155 6.304 24.503 1.00 80.62 163 LEU A CA 1
ATOM 1309 C C . LEU A 1 163 ? -4.051 6.108 25.734 1.00 80.62 163 LEU A C 1
ATOM 1311 O O . LEU A 1 163 ? -3.628 5.503 26.718 1.00 80.62 163 LEU A O 1
ATOM 1315 N N . LYS A 1 164 ? -5.302 6.578 25.672 1.00 79.25 164 LYS A N 1
ATOM 1316 C CA . LYS A 1 164 ? -6.280 6.377 26.750 1.00 79.25 164 LYS A CA 1
ATOM 1317 C C . LYS A 1 164 ? -6.685 4.913 26.903 1.00 79.25 164 LYS A C 1
ATOM 1319 O O . LYS A 1 164 ? -6.935 4.489 28.022 1.00 79.25 164 LYS A O 1
ATOM 1324 N N . THR A 1 165 ? -6.738 4.150 25.815 1.00 67.38 165 THR A N 1
ATOM 1325 C CA . THR A 1 165 ? -7.083 2.721 25.858 1.00 67.38 165 THR A CA 1
ATOM 1326 C C . THR A 1 165 ? -5.957 1.869 26.452 1.00 67.38 165 THR A C 1
ATOM 1328 O O . THR A 1 165 ? -6.244 0.910 27.159 1.00 67.38 165 THR A O 1
ATOM 1331 N N . VAL A 1 166 ? -4.687 2.233 26.229 1.00 57.41 166 VAL A N 1
ATOM 1332 C CA . VAL A 1 166 ? -3.518 1.512 26.780 1.00 57.41 166 VAL A CA 1
ATOM 1333 C C . VAL A 1 166 ? -3.262 1.850 28.259 1.00 57.41 166 VAL A C 1
ATOM 1335 O O . VAL A 1 166 ? -2.759 1.017 29.001 1.00 57.41 166 VAL A O 1
ATOM 1338 N N . GLY A 1 167 ? -3.628 3.050 28.721 1.00 46.47 167 GLY A N 1
ATOM 1339 C CA . GLY A 1 167 ? -3.383 3.508 30.098 1.00 46.47 167 GLY A CA 1
ATOM 1340 C C . GLY A 1 167 ? -4.350 2.996 31.179 1.00 46.47 167 GLY A C 1
ATOM 1341 O O . GLY A 1 167 ? -4.315 3.522 32.290 1.00 46.47 167 GLY A O 1
ATOM 1342 N N . VAL A 1 168 ? -5.237 2.041 30.873 1.00 40.38 168 VAL A N 1
ATOM 1343 C CA . VAL A 1 168 ? -6.271 1.518 31.803 1.00 40.38 168 VAL A CA 1
ATOM 1344 C C . VAL A 1 168 ? -6.115 0.006 32.070 1.00 40.38 168 VAL A C 1
ATOM 1346 O O . VAL A 1 168 ? -6.959 -0.606 32.721 1.00 40.38 168 VAL A O 1
ATOM 1349 N N . THR A 1 169 ? -5.013 -0.599 31.627 1.00 38.19 169 THR A N 1
ATOM 1350 C CA . THR A 1 169 ? -4.592 -1.968 31.990 1.00 38.19 169 THR A CA 1
ATOM 1351 C C . THR A 1 169 ? -3.297 -1.935 32.774 1.00 38.19 169 THR A C 1
ATOM 1353 O O . THR A 1 169 ? -3.203 -2.683 33.770 1.00 38.19 169 THR A O 1
#

InterPro domains:
  IPR011989 Armadillo-like helical [G3DSA:1.25.10.10] (1-168)
  IPR016024 Armadillo-type fold [SSF48371] (2-164)
  IPR040122 Importin beta family [PTHR10527] (2-163)
  IPR057672 IPO4/5-like, TPR repeats domain [PF25780] (1-158)

Radius of gyration: 16.28 Å; Cα contacts (8 Å, |Δi|>4): 167; chains: 1; bounding box: 36×38×52 Å

Solvent-accessible surface area (backbone atoms only — not comparable to full-atom values): 9230 Å² total; per-residue (Å²): 110,68,68,60,51,35,51,50,51,28,52,53,54,59,73,33,39,47,98,85,30,49,53,74,55,70,64,54,60,58,51,36,54,51,26,54,68,43,93,44,58,70,40,25,28,44,27,31,46,28,39,39,72,35,60,67,68,49,36,78,50,36,84,82,41,48,70,57,54,50,50,53,42,54,58,31,51,36,90,87,41,51,69,67,27,29,55,32,26,46,47,23,52,48,39,40,49,60,76,41,53,85,41,66,67,59,38,60,73,53,43,83,51,46,69,55,43,52,52,53,43,50,53,37,54,76,66,71,80,52,64,63,58,57,51,49,52,51,50,40,54,74,68,33,44,76,52,49,54,91,46,45,70,62,51,50,52,50,52,53,54,51,54,58,65,64,75,76,118

Sequence (169 aa):
MRRKICEVISEVARNLVDDESNNQWPEILQFLFQCANSSSSQLQESALRIFTSVPNIFGNQEAQYIDLIKQMFAKSLEPTADVEVRFQAVRAVGAFILNHEKETQLHKHFSDLLPRMIMVIAESIEAADDQSLLKMFIELAELCPKFLRPQLNVIFELCIKMLKTVGVT

Nearest PDB structures (foldseek):
  9im6-assembly1_A  TM=9.640E-01  e=1.395E-08  Homo sapiens
  6xu2-assembly1_A  TM=9.620E-01  e=1.944E-08  Homo sapiens
  6xte-assembly1_A  TM=9.342E-01  e=1.768E-08  Homo sapiens
  5w0v-assembly2_B  TM=7.462E-01  e=4.085E-04  Kluyveromyces lactis
  5vch-assembly1_A  TM=7.001E-01  e=1.274E-03  Kluyveromyces lactis